Protein AF-A0A418NJT3-F1 (afdb_monomer)

Radius of gyration: 35.17 Å; Cα contacts (8 Å, |Δi|>4): 122; chains: 1; bounding box: 70×27×100 Å

Structure (mmCIF, N/CA/C/O backbone):
data_AF-A0A418NJT3-F1
#
_entry.id   AF-A0A418NJT3-F1
#
loop_
_atom_si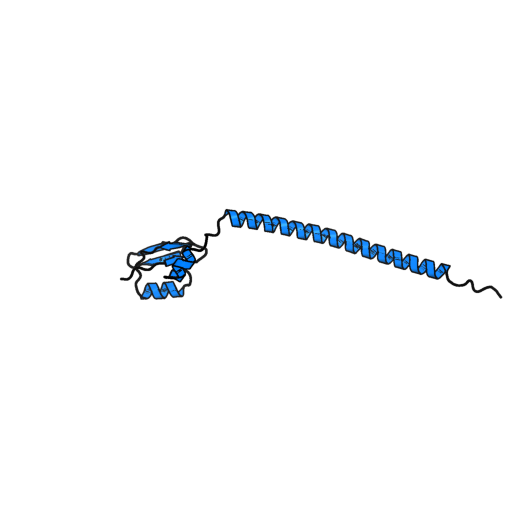te.group_PDB
_atom_site.id
_atom_site.type_symbol
_atom_site.label_atom_id
_atom_site.label_alt_id
_atom_site.label_comp_id
_atom_site.label_asym_id
_atom_site.label_entity_id
_atom_site.label_seq_id
_atom_site.pdbx_PDB_ins_code
_atom_site.Cartn_x
_atom_site.Cartn_y
_atom_site.Cartn_z
_atom_site.occupancy
_atom_site.B_iso_or_equiv
_atom_site.auth_seq_id
_atom_site.auth_comp_id
_atom_site.auth_asym_id
_atom_site.auth_atom_id
_atom_site.pdbx_PDB_model_num
ATOM 1 N N . MET A 1 1 ? 22.442 -6.295 -32.180 1.00 68.50 1 MET A N 1
ATOM 2 C CA . MET A 1 1 ? 21.942 -6.129 -30.799 1.00 68.50 1 MET A CA 1
ATOM 3 C C . MET A 1 1 ? 20.426 -6.084 -30.860 1.00 68.50 1 MET A C 1
ATOM 5 O O . MET A 1 1 ? 19.907 -5.546 -31.832 1.00 68.50 1 MET A O 1
ATOM 9 N N . ALA A 1 2 ? 19.726 -6.701 -29.909 1.00 84.62 2 ALA A N 1
ATOM 10 C CA . ALA A 1 2 ? 18.266 -6.663 -29.872 1.00 84.62 2 ALA A CA 1
ATOM 11 C C . ALA A 1 2 ? 17.790 -5.424 -29.101 1.00 84.62 2 ALA A C 1
ATOM 13 O O . ALA A 1 2 ? 18.369 -5.070 -28.074 1.00 84.62 2 ALA A O 1
ATOM 14 N N . LYS A 1 3 ? 16.732 -4.777 -29.598 1.00 90.50 3 LYS A N 1
ATOM 15 C CA . LYS A 1 3 ? 16.013 -3.738 -28.856 1.00 90.50 3 LYS A CA 1
ATOM 16 C C . LYS A 1 3 ? 15.037 -4.394 -27.890 1.00 90.50 3 LYS A C 1
ATOM 18 O O . LYS A 1 3 ? 14.397 -5.392 -28.229 1.00 90.50 3 LYS A O 1
ATOM 23 N N . HIS A 1 4 ? 14.930 -3.836 -26.694 1.00 90.94 4 HIS A N 1
ATOM 24 C CA . HIS A 1 4 ? 14.084 -4.354 -25.634 1.00 90.94 4 HIS A CA 1
ATOM 25 C C . HIS A 1 4 ? 13.112 -3.289 -25.139 1.00 90.94 4 HIS A C 1
ATOM 27 O O . HIS A 1 4 ? 13.500 -2.159 -24.855 1.00 90.94 4 HIS A O 1
ATOM 33 N N . THR A 1 5 ? 11.856 -3.698 -24.948 1.00 94.00 5 THR A N 1
ATOM 34 C CA . THR A 1 5 ? 10.879 -2.931 -24.172 1.00 94.00 5 THR A CA 1
ATOM 35 C C . THR A 1 5 ? 11.121 -3.132 -22.686 1.00 94.00 5 THR A C 1
ATOM 37 O O . THR A 1 5 ? 11.034 -4.264 -22.197 1.00 94.00 5 THR A O 1
ATOM 40 N N . ILE A 1 6 ? 11.423 -2.037 -21.992 1.00 94.69 6 ILE A N 1
ATOM 41 C CA . ILE A 1 6 ? 11.803 -1.989 -20.582 1.00 94.69 6 ILE A CA 1
ATOM 42 C C . ILE A 1 6 ? 10.934 -0.961 -19.862 1.00 94.69 6 ILE A C 1
ATOM 44 O O . ILE A 1 6 ? 10.837 0.181 -20.303 1.00 94.69 6 ILE A O 1
ATOM 48 N N . THR A 1 7 ? 10.358 -1.350 -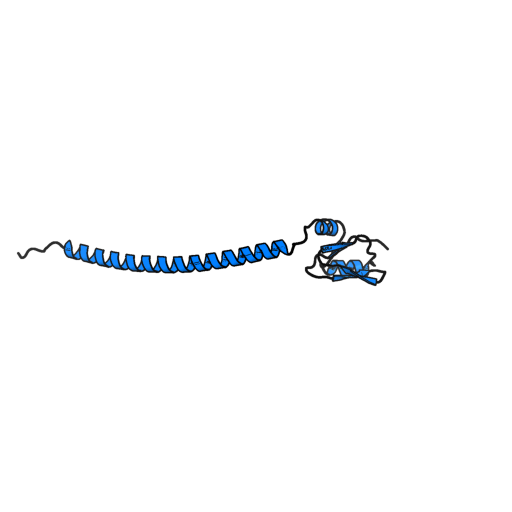18.727 1.00 94.88 7 THR A N 1
ATOM 49 C CA . THR A 1 7 ? 9.623 -0.451 -17.823 1.00 94.88 7 THR A CA 1
ATOM 50 C C . THR A 1 7 ? 10.308 -0.414 -16.465 1.00 94.88 7 THR A C 1
ATOM 52 O O . THR A 1 7 ? 10.572 -1.475 -15.901 1.00 94.88 7 THR A O 1
ATOM 55 N N . ASN A 1 8 ? 10.564 0.770 -15.901 1.00 94.94 8 ASN A N 1
ATOM 56 C CA . ASN A 1 8 ? 11.006 0.887 -14.507 1.00 94.94 8 ASN A CA 1
ATOM 57 C C . ASN A 1 8 ? 9.812 0.688 -13.564 1.00 94.94 8 ASN A C 1
ATOM 59 O O . ASN A 1 8 ? 8.921 1.530 -13.484 1.00 94.94 8 ASN A O 1
ATOM 63 N N . THR A 1 9 ? 9.809 -0.422 -12.833 1.00 92.88 9 THR A N 1
ATOM 64 C CA . THR A 1 9 ? 8.741 -0.784 -11.890 1.00 92.88 9 THR A CA 1
ATOM 65 C C . THR A 1 9 ? 9.059 -0.419 -10.445 1.00 92.88 9 THR A C 1
ATOM 67 O O . THR A 1 9 ? 8.282 -0.732 -9.547 1.00 92.88 9 THR A O 1
ATOM 70 N N . SER A 1 10 ? 10.207 0.203 -10.184 1.00 91.50 10 SER A N 1
ATOM 71 C CA . SER A 1 10 ? 10.567 0.636 -8.837 1.00 91.50 10 SER A CA 1
ATOM 72 C C . SER A 1 10 ? 9.926 1.985 -8.482 1.00 91.50 10 SER A C 1
ATOM 74 O O . SER A 1 10 ? 9.553 2.761 -9.359 1.00 91.50 10 SER A O 1
ATOM 76 N N . GLY A 1 11 ? 9.833 2.296 -7.184 1.00 86.94 11 GLY A N 1
ATOM 77 C CA . GLY A 1 11 ? 9.243 3.552 -6.694 1.00 86.94 11 GLY A CA 1
ATOM 78 C C . GLY A 1 11 ? 10.080 4.817 -6.936 1.00 86.94 11 GLY A C 1
ATOM 79 O O . GLY A 1 11 ? 9.692 5.891 -6.492 1.00 86.94 11 GLY A O 1
ATOM 80 N N . GLY A 1 12 ? 11.234 4.715 -7.605 1.00 90.56 12 GLY A N 1
ATOM 81 C CA . GLY A 1 12 ? 12.128 5.842 -7.877 1.00 90.56 12 GLY A CA 1
ATOM 82 C C . GLY A 1 12 ? 12.820 5.721 -9.236 1.00 90.56 12 GLY A C 1
ATOM 83 O O . GLY A 1 12 ? 12.711 4.687 -9.897 1.00 90.56 12 GLY A O 1
ATOM 84 N N . PRO A 1 13 ? 13.527 6.767 -9.693 1.00 94.81 13 PRO A N 1
ATOM 85 C CA . PRO A 1 13 ? 14.201 6.729 -10.981 1.00 94.81 13 PRO A CA 1
ATOM 86 C C . PRO A 1 13 ? 15.407 5.776 -10.936 1.00 94.81 13 PRO A C 1
ATOM 88 O O . PRO A 1 13 ? 16.153 5.740 -9.954 1.00 94.81 13 PRO A O 1
ATOM 91 N N . ARG A 1 14 ? 15.587 4.979 -11.993 1.00 96.31 14 ARG A N 1
ATOM 92 C CA . ARG A 1 14 ? 16.627 3.945 -12.085 1.00 96.31 14 ARG A CA 1
ATOM 93 C C . ARG A 1 14 ? 17.399 4.054 -13.385 1.00 96.31 14 ARG A C 1
ATOM 95 O O . ARG A 1 14 ? 16.829 4.322 -14.439 1.00 96.31 14 ARG A O 1
ATOM 102 N N . MET A 1 15 ? 18.698 3.801 -13.288 1.00 95.38 15 MET A N 1
ATOM 103 C CA . MET A 1 15 ? 19.596 3.750 -14.430 1.00 95.38 15 MET A CA 1
ATOM 104 C C . MET A 1 15 ? 19.620 2.334 -15.008 1.00 95.38 15 MET A C 1
ATOM 106 O O . MET A 1 15 ? 19.769 1.364 -14.265 1.00 95.38 15 MET A O 1
ATOM 110 N N . VAL A 1 16 ? 19.507 2.233 -16.326 1.00 95.00 16 VAL A N 1
ATOM 111 C CA . VAL A 1 16 ? 19.770 1.019 -17.094 1.00 95.00 16 VAL A CA 1
ATOM 112 C C . VAL A 1 16 ? 20.974 1.268 -17.996 1.00 95.00 16 VAL A C 1
ATOM 114 O O . VAL A 1 16 ? 21.036 2.275 -18.701 1.00 95.00 16 VAL A O 1
ATOM 117 N N . ASN A 1 17 ? 21.953 0.371 -17.952 1.00 95.00 17 ASN A N 1
ATOM 118 C CA . ASN A 1 17 ? 23.109 0.444 -18.837 1.00 95.00 17 ASN A CA 1
ATOM 119 C C . ASN A 1 17 ? 22.728 -0.124 -20.203 1.00 95.00 17 ASN A C 1
ATOM 121 O O . ASN A 1 17 ? 22.374 -1.299 -20.315 1.00 95.00 17 ASN A O 1
ATOM 125 N N . THR A 1 18 ? 22.798 0.710 -21.236 1.00 94.81 18 THR A N 1
ATOM 126 C CA . THR A 1 18 ? 22.602 0.301 -22.628 1.00 94.81 18 THR A CA 1
ATOM 127 C C . THR A 1 18 ? 23.944 0.246 -23.349 1.00 94.81 18 THR A C 1
ATOM 129 O O . THR A 1 18 ? 24.975 0.700 -22.847 1.00 94.81 18 THR A O 1
ATOM 132 N N . THR A 1 19 ? 23.945 -0.297 -24.561 1.00 92.38 19 THR A N 1
ATOM 133 C CA . THR A 1 19 ? 25.126 -0.344 -25.436 1.00 92.38 19 THR A CA 1
ATOM 134 C C . THR A 1 19 ? 25.622 1.046 -25.838 1.00 92.38 19 THR A C 1
ATOM 136 O O . THR A 1 19 ? 26.797 1.205 -26.161 1.00 92.38 19 THR A O 1
ATOM 139 N N . THR A 1 20 ? 24.745 2.052 -25.803 1.00 90.00 20 THR A N 1
ATOM 140 C CA . THR A 1 20 ? 25.047 3.445 -26.156 1.00 90.00 20 THR A CA 1
ATOM 141 C C . THR A 1 20 ? 25.331 4.323 -24.936 1.00 90.00 20 THR A C 1
ATOM 143 O O . THR A 1 20 ? 25.699 5.483 -25.102 1.00 90.00 20 THR A O 1
ATOM 146 N N . GLY A 1 21 ? 25.151 3.800 -23.720 1.00 91.81 21 GLY A N 1
ATOM 147 C CA . GLY A 1 21 ? 25.407 4.506 -22.468 1.00 91.81 21 GLY A CA 1
ATOM 148 C C . GLY A 1 21 ? 24.334 4.281 -21.403 1.00 91.81 21 GLY A C 1
ATOM 149 O O . GLY A 1 21 ? 23.352 3.573 -21.590 1.00 91.81 21 GLY A O 1
ATOM 150 N N . ALA A 1 22 ? 24.519 4.897 -20.243 1.00 94.00 22 ALA A N 1
ATOM 151 C CA . ALA A 1 22 ? 23.532 4.847 -19.173 1.00 94.00 22 ALA A CA 1
ATOM 152 C C . ALA A 1 22 ? 22.273 5.655 -19.535 1.00 94.00 22 ALA A C 1
ATOM 154 O O . ALA A 1 22 ? 22.360 6.840 -19.859 1.00 94.00 22 ALA A O 1
ATOM 155 N N . VAL A 1 23 ? 21.097 5.037 -19.419 1.00 95.06 23 VAL A N 1
ATOM 156 C CA . VAL A 1 23 ? 19.792 5.688 -19.603 1.00 95.06 23 VAL A CA 1
ATOM 157 C C . VAL A 1 23 ? 19.052 5.714 -18.272 1.00 95.06 23 VAL A C 1
ATOM 159 O O . VAL A 1 23 ? 18.948 4.701 -17.586 1.00 95.06 23 VAL A O 1
ATOM 162 N N . MET A 1 24 ? 18.525 6.878 -17.895 1.00 96.00 24 MET A N 1
ATOM 163 C CA . MET A 1 24 ? 17.724 7.046 -16.681 1.00 96.00 24 MET A CA 1
ATOM 164 C C . MET A 1 24 ? 16.238 6.923 -17.018 1.00 96.00 24 MET A C 1
ATOM 166 O O . MET A 1 24 ? 15.737 7.676 -17.849 1.00 96.00 24 MET A O 1
ATOM 170 N N . LEU A 1 25 ? 15.543 6.005 -16.349 1.00 94.88 25 LEU A N 1
ATOM 171 C CA . LEU A 1 25 ? 14.101 5.806 -16.468 1.00 94.88 25 LEU A CA 1
ATOM 172 C C . LEU A 1 25 ? 13.412 6.289 -15.191 1.00 94.88 25 LEU A C 1
ATOM 174 O O . LEU A 1 25 ? 13.759 5.848 -14.090 1.00 94.88 25 LEU A O 1
ATOM 178 N N . LYS A 1 26 ? 12.416 7.171 -15.310 1.00 93.50 26 LYS A N 1
ATOM 179 C CA . LYS A 1 26 ? 11.552 7.561 -14.182 1.00 93.50 26 LYS A CA 1
ATOM 180 C C . LYS A 1 26 ? 10.726 6.366 -13.697 1.00 93.50 26 LYS A C 1
ATOM 182 O O . LYS A 1 26 ? 10.568 5.386 -14.418 1.00 93.50 26 LYS A O 1
ATOM 187 N N . ALA A 1 27 ? 10.197 6.440 -12.476 1.00 91.31 27 ALA A N 1
ATOM 188 C CA . ALA A 1 27 ? 9.264 5.427 -11.982 1.00 91.31 27 ALA A CA 1
ATOM 189 C C . ALA A 1 27 ? 8.055 5.319 -12.933 1.00 91.31 27 ALA A C 1
ATOM 191 O O . ALA A 1 27 ? 7.461 6.337 -13.288 1.00 91.31 27 ALA A O 1
ATOM 192 N N . GLY A 1 28 ? 7.742 4.106 -13.387 1.00 89.88 28 GLY A N 1
ATOM 193 C CA . GLY A 1 28 ? 6.690 3.830 -14.371 1.00 89.88 28 GLY A CA 1
ATOM 194 C C . GLY A 1 28 ? 7.053 4.130 -15.833 1.00 89.88 28 GLY A C 1
ATOM 195 O O . GLY A 1 28 ? 6.291 3.766 -16.726 1.00 89.88 28 GLY A O 1
ATOM 196 N N . GLU A 1 29 ? 8.203 4.751 -16.123 1.00 91.69 29 GLU A N 1
ATOM 197 C CA . GLU A 1 29 ? 8.605 5.053 -17.504 1.00 91.69 29 GLU A CA 1
ATOM 198 C C . GLU A 1 29 ? 8.904 3.764 -18.271 1.00 91.69 29 GLU A C 1
ATOM 200 O O . GLU A 1 29 ? 9.656 2.902 -17.805 1.00 91.69 29 GLU A O 1
ATOM 205 N N . THR A 1 30 ? 8.319 3.660 -19.465 1.00 93.25 30 THR A N 1
ATOM 206 C CA . THR A 1 30 ? 8.549 2.569 -20.413 1.00 93.25 30 THR A CA 1
ATOM 207 C C . THR A 1 30 ? 9.275 3.097 -21.641 1.00 93.25 30 THR A C 1
ATOM 209 O O . THR A 1 30 ? 8.887 4.133 -22.178 1.00 93.25 30 THR A O 1
ATOM 212 N N . ARG A 1 31 ? 10.295 2.370 -22.104 1.00 92.69 31 ARG A N 1
ATOM 213 C CA . ARG A 1 31 ? 10.970 2.607 -23.387 1.00 92.69 31 ARG A CA 1
ATOM 214 C C . ARG A 1 31 ? 11.115 1.321 -24.172 1.00 92.69 31 ARG A C 1
ATOM 216 O O . ARG A 1 31 ? 11.409 0.280 -23.594 1.00 92.69 31 ARG A O 1
ATOM 223 N N . ASP A 1 32 ? 10.896 1.395 -25.474 1.00 91.38 32 ASP A N 1
ATOM 224 C CA . ASP A 1 32 ? 10.863 0.271 -26.410 1.00 91.38 32 ASP A CA 1
ATOM 225 C 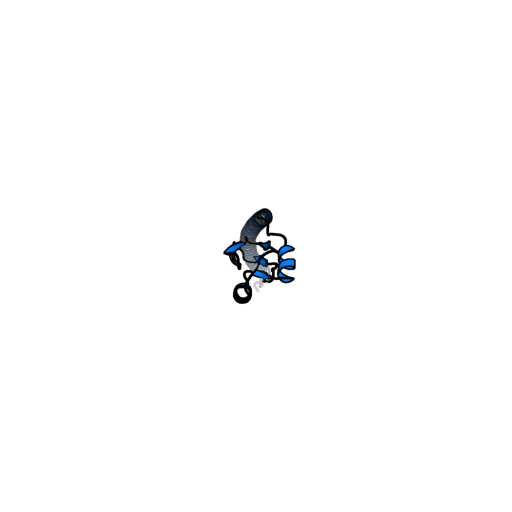C . ASP A 1 32 ? 12.092 0.178 -27.323 1.00 91.38 32 ASP A C 1
ATOM 227 O O . ASP A 1 32 ? 12.241 -0.789 -28.072 1.00 91.38 32 ASP A O 1
ATOM 231 N N . ASP A 1 33 ? 13.013 1.131 -27.214 1.00 91.88 33 ASP A N 1
ATOM 232 C CA . ASP A 1 33 ? 14.153 1.307 -28.107 1.00 91.88 33 ASP A CA 1
ATOM 233 C C . ASP A 1 33 ? 15.520 1.067 -27.444 1.00 91.88 33 ASP A C 1
ATOM 235 O O . ASP A 1 33 ? 16.553 1.402 -28.023 1.00 91.88 33 ASP A O 1
ATOM 239 N N . LEU A 1 34 ? 15.555 0.451 -26.257 1.00 93.25 34 LEU A N 1
ATOM 240 C CA . LEU A 1 34 ? 16.796 0.262 -25.504 1.00 93.25 34 LEU A CA 1
ATOM 241 C C . LEU A 1 34 ? 17.551 -0.996 -25.943 1.00 93.25 34 LEU A C 1
ATOM 243 O O . LEU A 1 34 ? 17.039 -2.114 -25.869 1.00 93.25 34 LEU A O 1
ATOM 247 N N . GLU A 1 35 ? 18.800 -0.813 -26.362 1.00 94.69 35 GLU A N 1
ATOM 248 C CA . GLU A 1 35 ? 19.706 -1.898 -26.741 1.00 94.69 35 GLU A CA 1
ATOM 249 C C . GLU A 1 35 ? 20.600 -2.289 -25.564 1.00 94.69 35 GLU A C 1
ATOM 251 O O . GLU A 1 35 ? 21.370 -1.477 -25.055 1.00 94.69 35 GLU A O 1
ATOM 256 N N . LEU A 1 36 ? 20.508 -3.539 -25.113 1.00 94.12 36 LEU A N 1
ATOM 257 C CA . LEU A 1 36 ? 21.329 -4.065 -24.022 1.00 94.12 36 LEU A CA 1
ATOM 258 C C . LEU A 1 36 ? 22.194 -5.211 -24.545 1.00 94.12 36 LEU A C 1
ATOM 260 O O . LEU A 1 36 ? 21.783 -5.959 -25.432 1.00 94.12 36 LEU A O 1
ATOM 264 N N . SER A 1 37 ? 23.390 -5.363 -23.975 1.00 93.94 37 SER A N 1
ATOM 265 C CA . SER A 1 37 ? 24.152 -6.601 -24.142 1.00 93.94 37 SER A CA 1
ATOM 266 C C . SER A 1 37 ? 23.483 -7.731 -23.352 1.00 93.94 37 SER A C 1
ATOM 268 O O . SER A 1 37 ? 22.749 -7.475 -22.395 1.00 93.94 37 SER A O 1
ATOM 270 N N . ASP A 1 38 ? 23.771 -8.989 -23.687 1.00 92.88 38 ASP A N 1
ATOM 271 C CA . ASP A 1 38 ? 23.213 -10.135 -22.951 1.00 92.88 38 ASP A CA 1
ATOM 272 C C . ASP A 1 38 ? 23.591 -10.117 -21.459 1.00 92.88 38 ASP A C 1
ATOM 274 O O . ASP A 1 38 ? 22.796 -10.513 -20.601 1.00 92.88 38 ASP A O 1
ATOM 278 N N . ALA A 1 39 ? 24.790 -9.617 -21.137 1.00 93.38 39 ALA A N 1
ATOM 279 C CA . ALA A 1 39 ? 25.259 -9.456 -19.764 1.00 93.38 39 ALA A CA 1
ATOM 280 C C . ALA A 1 39 ? 24.454 -8.385 -19.011 1.00 93.38 39 ALA A C 1
ATOM 282 O O . ALA A 1 39 ? 23.990 -8.643 -17.898 1.00 93.38 39 ALA A O 1
ATOM 283 N N . GLU A 1 40 ? 24.223 -7.226 -19.634 1.00 93.62 40 GLU A N 1
ATOM 284 C CA . GLU A 1 40 ? 23.421 -6.150 -19.040 1.00 93.62 40 GLU A CA 1
ATOM 285 C C . GLU A 1 40 ? 21.952 -6.546 -18.916 1.00 93.62 40 GLU A C 1
ATOM 287 O O . GLU A 1 40 ? 21.328 -6.299 -17.889 1.00 93.62 40 GLU A O 1
ATOM 292 N N . LEU A 1 41 ? 21.401 -7.245 -19.910 1.00 93.38 41 LEU A N 1
ATOM 293 C CA . LEU A 1 41 ? 20.038 -7.761 -19.846 1.00 93.38 41 LEU A CA 1
ATOM 294 C C . LEU A 1 41 ? 19.874 -8.744 -18.681 1.00 93.38 41 LEU A C 1
ATOM 296 O O . LEU A 1 41 ? 18.882 -8.685 -17.952 1.00 93.38 41 LEU A O 1
ATOM 300 N N . LYS A 1 42 ? 20.839 -9.651 -18.491 1.00 93.88 42 LYS A N 1
ATOM 301 C CA . LYS A 1 42 ? 20.841 -10.600 -17.372 1.00 93.88 42 LYS A CA 1
ATOM 302 C C . LYS A 1 42 ? 20.965 -9.881 -16.027 1.00 93.88 42 LYS A C 1
ATOM 304 O O . LYS A 1 42 ? 20.224 -10.214 -15.106 1.00 93.88 42 LYS A O 1
ATOM 309 N N . SER A 1 43 ? 21.858 -8.896 -15.936 1.00 94.44 43 SER A N 1
ATOM 310 C CA . SER A 1 43 ? 22.049 -8.063 -14.745 1.00 94.44 43 SER A CA 1
ATOM 311 C C . SER A 1 43 ? 20.770 -7.302 -14.387 1.00 94.44 43 SER A C 1
ATOM 313 O O . SER A 1 43 ? 20.238 -7.457 -13.290 1.00 94.44 43 SER A O 1
ATOM 315 N N . ALA A 1 44 ? 20.193 -6.576 -15.348 1.00 93.44 44 ALA A N 1
ATOM 316 C CA . ALA A 1 44 ? 18.991 -5.776 -15.158 1.00 93.44 44 ALA A CA 1
ATOM 317 C C . ALA A 1 44 ? 17.778 -6.633 -14.756 1.00 93.44 44 ALA A C 1
ATOM 319 O O . ALA A 1 44 ? 17.051 -6.266 -13.832 1.00 93.44 44 ALA A O 1
ATOM 320 N N . LYS A 1 45 ? 17.597 -7.813 -15.369 1.00 93.56 45 LYS A N 1
ATOM 321 C CA . LYS A 1 45 ? 16.565 -8.783 -14.956 1.00 93.56 45 LYS A CA 1
ATOM 322 C C . LYS A 1 45 ? 16.753 -9.289 -13.524 1.00 93.56 45 LYS A C 1
ATOM 324 O O . LYS A 1 45 ? 15.760 -9.585 -12.874 1.00 93.56 45 LYS A O 1
ATOM 329 N N . GLY A 1 46 ? 17.991 -9.382 -13.038 1.00 93.25 46 GLY A N 1
ATOM 330 C CA . GLY A 1 46 ? 18.299 -9.831 -11.677 1.00 93.25 46 GLY A CA 1
ATOM 331 C C . GLY A 1 46 ? 18.018 -8.797 -10.583 1.00 93.25 46 GLY A C 1
ATOM 332 O O . GLY A 1 46 ? 18.024 -9.151 -9.411 1.00 93.25 46 GLY A O 1
ATOM 333 N N . THR A 1 47 ? 17.779 -7.531 -10.942 1.00 93.50 47 THR A N 1
ATOM 334 C CA . THR A 1 47 ? 17.508 -6.459 -9.964 1.00 93.50 47 THR A CA 1
ATOM 335 C C . THR A 1 47 ? 16.045 -6.352 -9.543 1.00 93.50 47 THR A C 1
ATOM 337 O O . THR A 1 47 ? 15.747 -5.669 -8.567 1.00 93.50 47 THR A O 1
ATOM 340 N N . ASP A 1 48 ? 15.128 -6.937 -10.321 1.00 92.19 48 ASP A N 1
ATOM 341 C CA . ASP A 1 48 ? 13.676 -6.727 -10.218 1.00 92.19 48 ASP A CA 1
ATOM 342 C C . ASP A 1 48 ? 13.215 -5.252 -10.286 1.00 92.19 48 ASP A C 1
ATOM 344 O O . ASP A 1 48 ? 12.043 -4.945 -10.060 1.00 92.19 48 ASP A O 1
ATOM 348 N N . TRP A 1 49 ? 14.096 -4.315 -10.656 1.00 94.12 49 TRP A N 1
ATOM 349 C CA . TRP A 1 49 ? 13.736 -2.908 -10.868 1.00 94.12 49 TRP A CA 1
ATOM 350 C C . TRP A 1 49 ? 13.065 -2.661 -12.214 1.00 94.12 49 TRP A C 1
ATOM 352 O O . TRP A 1 49 ? 12.392 -1.644 -12.385 1.00 94.12 49 TRP A O 1
ATOM 362 N N . PHE A 1 50 ? 13.246 -3.584 -13.158 1.00 95.31 50 PHE A N 1
ATOM 363 C CA . PHE A 1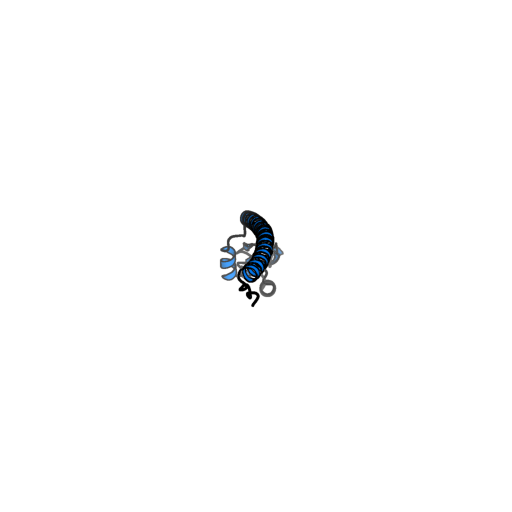 50 ? 12.780 -3.441 -14.525 1.00 95.31 50 PHE A CA 1
ATOM 364 C C . PHE A 1 50 ? 11.905 -4.616 -14.954 1.00 95.31 50 PHE A C 1
ATOM 366 O O . PHE A 1 50 ? 12.236 -5.785 -14.745 1.00 95.31 50 PHE A O 1
ATOM 373 N N . ALA A 1 51 ? 10.800 -4.302 -15.620 1.00 94.44 51 ALA A N 1
ATOM 374 C CA . ALA A 1 51 ? 9.987 -5.265 -16.340 1.00 94.44 51 ALA A CA 1
ATOM 375 C C . ALA A 1 51 ? 10.376 -5.282 -17.822 1.00 94.44 51 ALA A C 1
ATOM 377 O O . ALA A 1 51 ? 10.682 -4.242 -18.395 1.00 94.44 51 ALA A O 1
ATOM 378 N N . PHE A 1 52 ? 10.325 -6.463 -18.443 1.00 93.81 52 PHE A N 1
ATOM 379 C CA . PHE A 1 52 ? 10.696 -6.674 -19.845 1.00 93.81 52 PHE A CA 1
ATOM 380 C C . PHE A 1 52 ? 9.553 -7.342 -20.620 1.00 93.81 52 PHE A C 1
ATOM 382 O O . PHE A 1 52 ? 8.812 -8.157 -20.060 1.00 93.81 52 PHE A O 1
ATOM 389 N N . GLY A 1 53 ? 9.424 -7.035 -21.914 1.00 88.12 53 GLY A N 1
ATOM 390 C CA . GLY A 1 53 ? 8.479 -7.704 -22.822 1.00 88.12 53 GLY A CA 1
ATOM 391 C C . GLY A 1 53 ? 7.024 -7.645 -22.335 1.00 88.12 53 GLY A C 1
ATOM 392 O O . GLY A 1 53 ? 6.529 -6.579 -21.988 1.00 88.12 53 GLY A O 1
ATOM 393 N N . ALA A 1 54 ? 6.333 -8.787 -22.252 1.00 85.50 54 ALA A N 1
ATOM 394 C CA . ALA A 1 54 ? 4.936 -8.839 -21.795 1.00 85.50 54 ALA A CA 1
ATOM 395 C C . ALA A 1 54 ? 4.732 -8.276 -20.372 1.00 85.50 54 ALA A C 1
ATOM 397 O O . ALA A 1 54 ? 3.702 -7.667 -20.085 1.00 85.50 54 ALA A O 1
ATOM 398 N N . ARG A 1 55 ? 5.727 -8.428 -19.482 1.00 85.06 55 ARG A N 1
ATOM 399 C CA . ARG A 1 55 ? 5.686 -7.826 -18.139 1.00 85.06 55 ARG A CA 1
ATOM 400 C C . ARG A 1 55 ? 5.813 -6.303 -18.221 1.00 85.06 55 ARG A C 1
ATOM 402 O O . ARG A 1 55 ? 5.159 -5.621 -17.442 1.00 85.06 55 ARG A O 1
ATOM 409 N N . ALA A 1 56 ? 6.611 -5.788 -19.160 1.00 86.81 56 ALA A N 1
ATOM 410 C CA . ALA A 1 56 ? 6.718 -4.352 -19.429 1.00 86.81 56 ALA A CA 1
ATOM 411 C C . ALA A 1 56 ? 5.391 -3.799 -19.964 1.00 86.81 56 ALA A C 1
ATOM 413 O O . ALA A 1 56 ? 4.876 -2.833 -19.422 1.00 86.81 56 ALA A O 1
ATOM 414 N N . ALA A 1 57 ? 4.766 -4.475 -20.934 1.00 83.00 57 ALA A N 1
ATOM 415 C CA . ALA A 1 57 ? 3.453 -4.085 -21.455 1.00 83.00 57 ALA A CA 1
ATOM 416 C C . ALA A 1 57 ? 2.373 -4.045 -20.357 1.00 83.00 57 ALA A C 1
ATOM 418 O O . ALA A 1 57 ? 1.602 -3.094 -20.276 1.00 83.00 57 ALA A O 1
ATOM 419 N N . LYS A 1 58 ? 2.354 -5.044 -19.462 1.00 84.56 58 LYS A N 1
ATOM 420 C CA . LYS A 1 58 ? 1.444 -5.055 -18.306 1.00 84.56 58 LYS A CA 1
ATOM 421 C C . LYS A 1 58 ? 1.742 -3.927 -17.314 1.00 84.56 58 LYS A C 1
ATOM 423 O O . LYS A 1 58 ? 0.810 -3.354 -16.765 1.00 84.56 58 LYS A O 1
ATOM 428 N N . ALA A 1 59 ? 3.016 -3.627 -17.068 1.00 82.88 59 ALA A N 1
ATOM 429 C CA . ALA A 1 59 ? 3.419 -2.546 -16.172 1.00 82.88 59 ALA A CA 1
ATOM 430 C C . ALA A 1 59 ? 3.091 -1.162 -16.754 1.00 82.88 59 ALA A C 1
ATOM 432 O O . ALA A 1 59 ? 2.635 -0.298 -16.021 1.00 82.88 59 ALA A O 1
ATOM 433 N N . ALA A 1 60 ? 3.257 -0.977 -18.064 1.00 78.62 60 ALA A N 1
ATOM 434 C CA . ALA A 1 60 ? 2.902 0.251 -18.770 1.00 78.62 60 ALA A CA 1
ATOM 435 C C . ALA A 1 60 ? 1.387 0.519 -18.778 1.00 78.62 60 ALA A C 1
ATOM 437 O O . ALA A 1 60 ? 0.967 1.668 -18.836 1.00 78.62 60 ALA A O 1
ATOM 438 N N . ALA A 1 61 ? 0.573 -0.539 -18.723 1.00 79.19 61 ALA A N 1
ATOM 439 C CA . ALA A 1 61 ? -0.882 -0.443 -18.626 1.00 79.19 61 ALA A CA 1
ATOM 440 C C . ALA A 1 61 ? -1.392 -0.205 -17.193 1.00 79.19 61 ALA A C 1
ATOM 442 O O . ALA A 1 61 ? -2.591 -0.008 -17.004 1.00 79.19 61 ALA A O 1
ATOM 443 N N . ALA A 1 62 ? -0.522 -0.264 -16.179 1.00 74.31 62 ALA A N 1
ATOM 444 C CA . ALA A 1 62 ? -0.901 0.111 -14.825 1.00 74.31 62 ALA A CA 1
ATOM 445 C C . ALA A 1 62 ? -0.963 1.640 -14.736 1.00 74.31 62 ALA A C 1
ATOM 447 O O . ALA A 1 62 ? 0.006 2.321 -15.070 1.00 74.31 62 ALA A O 1
ATOM 448 N N . GLU A 1 63 ? -2.100 2.174 -14.289 1.00 65.50 63 GLU A N 1
ATOM 449 C CA . GLU A 1 63 ? -2.247 3.612 -14.067 1.00 65.50 63 GLU A CA 1
ATOM 450 C C . GLU A 1 63 ? -1.182 4.089 -13.064 1.00 65.50 63 GLU A C 1
ATOM 452 O O . GLU A 1 63 ? -0.988 3.447 -12.021 1.00 65.50 63 GLU A O 1
ATOM 457 N N . PRO A 1 64 ? -0.462 5.188 -13.354 1.00 62.19 64 PRO A N 1
ATOM 458 C CA . PRO A 1 64 ? 0.446 5.769 -12.383 1.00 62.19 64 PRO A CA 1
ATOM 459 C C . PRO A 1 64 ? -0.368 6.185 -11.157 1.00 62.19 64 PRO A C 1
ATOM 461 O O . PRO A 1 64 ? -1.380 6.867 -11.294 1.00 62.19 64 PRO A O 1
ATOM 464 N N . VAL A 1 65 ? 0.080 5.800 -9.958 1.00 62.62 65 VAL A N 1
ATOM 465 C CA . VAL A 1 65 ? -0.511 6.309 -8.713 1.00 62.62 65 VAL A CA 1
ATOM 466 C C . VAL A 1 65 ? -0.359 7.829 -8.737 1.00 62.62 65 VAL A C 1
ATOM 468 O O . VAL A 1 65 ? 0.757 8.343 -8.635 1.00 62.62 65 VAL A O 1
ATOM 471 N N . ASN A 1 66 ? -1.457 8.552 -8.949 1.00 67.31 66 ASN A N 1
ATOM 472 C CA . ASN A 1 66 ? -1.404 9.998 -9.073 1.00 67.31 66 ASN A CA 1
ATOM 473 C C . ASN A 1 66 ? -1.339 10.632 -7.678 1.00 67.31 66 ASN A C 1
ATOM 475 O O . ASN A 1 66 ? -1.932 10.137 -6.719 1.00 67.31 66 ASN A O 1
ATOM 479 N N . ALA A 1 67 ? -0.644 11.765 -7.560 1.00 67.31 67 ALA A N 1
ATOM 480 C CA . ALA A 1 67 ? -0.526 12.502 -6.302 1.00 67.31 67 ALA A CA 1
ATOM 481 C C . ALA A 1 67 ? -1.903 12.880 -5.720 1.00 67.31 67 ALA A C 1
ATOM 483 O O . ALA A 1 67 ? -2.082 12.876 -4.507 1.00 67.31 67 ALA A O 1
ATOM 484 N N . GLY A 1 68 ? -2.899 13.124 -6.583 1.00 73.62 68 GLY A N 1
ATOM 485 C CA . GLY A 1 68 ? -4.278 13.385 -6.160 1.00 73.62 68 GLY A CA 1
ATOM 486 C C . GLY A 1 68 ? -4.926 12.224 -5.396 1.00 73.62 68 GLY A C 1
ATOM 487 O O . GLY A 1 68 ? -5.647 12.464 -4.428 1.00 73.62 68 GLY A O 1
ATOM 488 N N . ASP A 1 69 ? -4.626 10.979 -5.773 1.00 81.12 69 ASP A N 1
ATOM 489 C CA . ASP A 1 69 ? -5.170 9.789 -5.108 1.00 81.12 69 ASP A CA 1
ATOM 490 C C . ASP A 1 69 ? -4.514 9.572 -3.742 1.00 81.12 69 ASP A C 1
ATOM 492 O O . ASP A 1 69 ? -5.179 9.211 -2.771 1.00 81.12 69 ASP A O 1
ATOM 496 N N . LEU A 1 70 ? -3.215 9.869 -3.641 1.00 83.38 70 LEU A N 1
ATOM 497 C CA . LEU A 1 70 ? -2.465 9.864 -2.383 1.00 83.38 70 LEU A CA 1
ATOM 498 C C . LEU A 1 70 ? -2.975 10.928 -1.405 1.00 83.38 70 LEU A C 1
ATOM 500 O O . 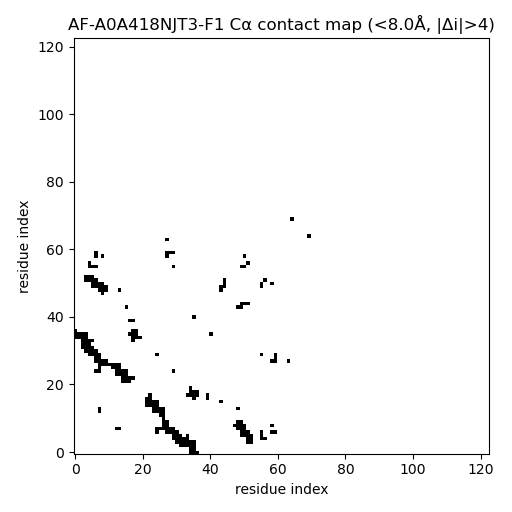LEU A 1 70 ? -3.161 10.636 -0.222 1.00 83.38 70 LEU A O 1
ATOM 504 N N . ASP A 1 71 ? -3.256 12.138 -1.884 1.00 86.44 71 ASP A N 1
ATOM 505 C CA . ASP A 1 71 ? -3.827 13.220 -1.078 1.00 86.44 71 ASP A CA 1
ATOM 506 C C . ASP A 1 71 ? -5.240 12.878 -0.584 1.00 86.44 71 ASP A C 1
ATOM 508 O O . ASP A 1 71 ? -5.579 13.121 0.580 1.00 86.44 71 ASP A O 1
ATOM 512 N N . ALA A 1 72 ? -6.072 12.296 -1.453 1.00 89.50 72 ALA A N 1
ATOM 513 C CA . ALA A 1 72 ? -7.411 11.844 -1.091 1.00 89.50 72 ALA A CA 1
ATOM 514 C C . ALA A 1 72 ? -7.356 10.729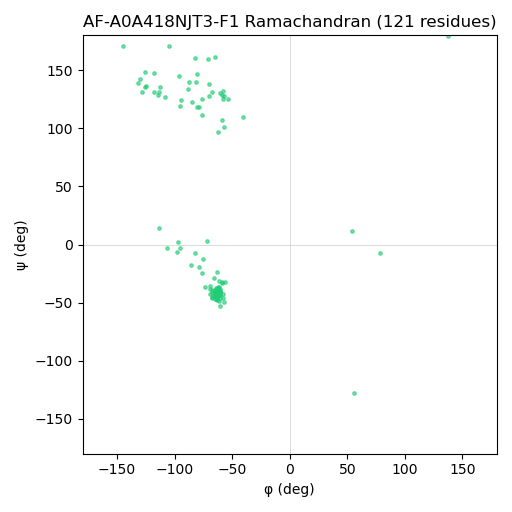 -0.038 1.00 89.50 72 ALA A C 1
ATOM 516 O O . ALA A 1 72 ? -8.062 10.800 0.972 1.00 89.50 72 ALA A O 1
ATOM 517 N N . LEU A 1 73 ? -6.469 9.749 -0.225 1.00 92.06 73 LEU A N 1
ATOM 518 C CA . LEU A 1 73 ? -6.256 8.665 0.728 1.00 92.06 73 LEU A CA 1
ATOM 519 C C . LEU A 1 73 ? -5.740 9.196 2.072 1.00 92.06 73 LEU A C 1
ATOM 521 O O . LEU A 1 73 ? -6.236 8.801 3.123 1.00 92.06 73 LEU A O 1
ATOM 525 N N . THR A 1 74 ? -4.811 10.152 2.051 1.00 93.88 74 THR A N 1
ATOM 526 C CA . THR A 1 74 ? -4.276 10.791 3.264 1.00 93.88 74 THR A CA 1
ATOM 527 C C . THR A 1 74 ? -5.379 11.493 4.056 1.00 93.88 74 THR A C 1
ATOM 529 O O . THR A 1 74 ? -5.466 11.342 5.276 1.00 93.88 74 THR A O 1
ATOM 532 N N . LYS A 1 75 ? -6.279 12.212 3.372 1.00 95.75 75 LYS A N 1
ATOM 533 C CA . LYS A 1 75 ? -7.447 12.841 4.009 1.00 95.75 75 LYS A CA 1
ATOM 534 C C . LYS A 1 75 ? -8.411 11.810 4.595 1.00 95.75 75 LYS A C 1
ATOM 536 O O . LYS A 1 75 ? -8.915 12.023 5.696 1.00 95.75 75 LYS A O 1
ATOM 541 N N . GLN A 1 76 ? -8.651 10.698 3.899 1.00 95.56 76 GLN A N 1
ATOM 542 C CA . GLN A 1 76 ? -9.494 9.614 4.413 1.00 95.56 76 GLN A CA 1
ATOM 543 C C . GLN A 1 76 ? -8.893 8.969 5.664 1.00 95.56 76 GLN A C 1
ATOM 545 O O . GLN A 1 76 ? -9.611 8.773 6.642 1.00 95.56 76 GLN A O 1
ATOM 550 N N . VAL A 1 77 ? -7.584 8.701 5.672 1.00 96.44 77 VAL A N 1
ATOM 551 C CA . VAL A 1 77 ? -6.881 8.163 6.847 1.00 96.44 77 VAL A CA 1
ATOM 552 C C . VAL A 1 77 ? -6.996 9.124 8.028 1.00 96.44 77 VAL A C 1
ATOM 554 O O . VAL A 1 77 ? -7.366 8.698 9.117 1.00 96.44 77 VAL A O 1
ATOM 557 N N . ALA A 1 78 ? -6.771 10.425 7.820 1.00 96.88 78 ALA A N 1
ATOM 558 C CA . ALA A 1 78 ? -6.911 11.420 8.883 1.00 96.88 78 ALA A CA 1
ATOM 559 C C . ALA A 1 78 ? -8.342 11.482 9.455 1.00 96.88 78 ALA A C 1
ATOM 561 O O . ALA A 1 78 ? -8.521 11.569 10.671 1.00 96.88 78 ALA A O 1
ATOM 562 N N . ALA A 1 79 ? -9.361 11.399 8.594 1.00 97.00 79 ALA A N 1
ATOM 563 C CA . ALA A 1 79 ? -10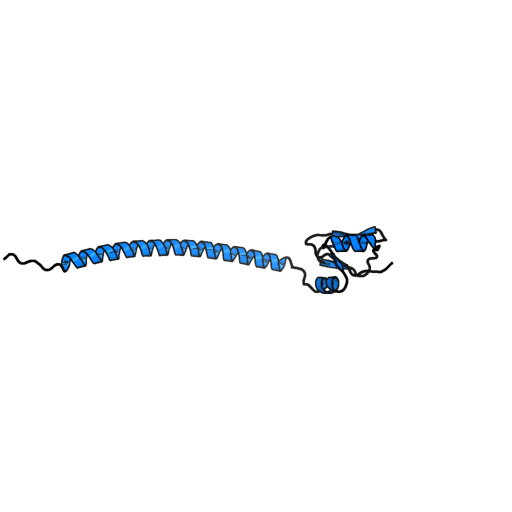.759 11.381 9.020 1.00 97.00 79 ALA A CA 1
ATOM 564 C C . ALA A 1 79 ? -11.108 10.115 9.822 1.00 97.00 79 ALA A C 1
ATOM 566 O O . ALA A 1 79 ? -11.741 10.212 10.872 1.00 97.00 79 ALA A O 1
ATOM 567 N N . LEU A 1 80 ? -10.656 8.944 9.361 1.00 96.88 80 LEU A N 1
ATOM 568 C CA . LEU A 1 80 ? -10.852 7.666 10.050 1.00 96.88 80 LEU A CA 1
ATOM 569 C C . LEU A 1 80 ? -10.167 7.646 11.419 1.00 96.88 80 LEU A C 1
ATOM 571 O O . LEU A 1 80 ? -10.782 7.215 12.391 1.00 96.88 80 LEU A O 1
ATOM 575 N N . THR A 1 81 ? -8.936 8.157 11.521 1.00 97.50 81 THR A N 1
ATOM 576 C CA . THR A 1 81 ? -8.221 8.273 12.801 1.00 97.50 81 THR A CA 1
ATOM 577 C C . THR A 1 81 ? -9.030 9.086 13.804 1.00 97.50 81 THR A C 1
ATOM 579 O O . THR A 1 81 ? -9.289 8.610 14.908 1.00 97.50 81 THR A O 1
ATOM 582 N N . LYS A 1 82 ? -9.522 10.261 13.396 1.00 97.06 82 LYS A N 1
ATOM 583 C CA . LYS A 1 82 ? -10.355 11.100 14.262 1.00 97.06 82 LYS A CA 1
ATOM 584 C C . LYS A 1 82 ? -11.649 10.393 14.679 1.00 97.06 82 LYS A C 1
ATOM 586 O O . LYS A 1 82 ? -12.027 10.429 15.844 1.00 97.06 82 LYS A O 1
ATOM 591 N N . GLN A 1 83 ? -12.307 9.696 13.752 1.00 96.69 83 GLN A N 1
ATOM 592 C CA . GLN A 1 83 ? -13.527 8.947 14.060 1.00 96.69 83 GLN A CA 1
ATOM 593 C C . GLN A 1 83 ? -13.284 7.832 15.092 1.00 96.69 83 GLN A C 1
ATOM 595 O O . GLN A 1 83 ? -14.139 7.593 15.950 1.00 96.69 83 GLN A O 1
ATOM 600 N N . VAL A 1 84 ? -12.136 7.151 15.031 1.00 97.12 84 VAL A N 1
ATOM 601 C CA . VAL A 1 84 ? -11.751 6.122 16.011 1.00 97.12 84 VAL A CA 1
ATOM 602 C C . VAL A 1 84 ? -11.486 6.740 17.386 1.00 97.12 84 VAL A C 1
ATOM 604 O O . VAL A 1 84 ? -11.927 6.185 18.393 1.00 97.12 84 VAL A O 1
ATOM 607 N N . GLU A 1 85 ? -10.820 7.893 17.447 1.00 96.56 85 GLU A N 1
ATOM 608 C CA . GLU A 1 85 ? -10.566 8.624 18.697 1.00 96.56 85 GLU A CA 1
ATOM 609 C C . GLU A 1 85 ? -11.867 9.092 19.371 1.00 96.56 85 GLU A C 1
ATOM 611 O O . GLU A 1 85 ? -12.085 8.828 20.560 1.00 96.56 85 GLU A O 1
ATOM 616 N N . ASP A 1 86 ? -12.769 9.706 18.601 1.00 95.19 86 ASP A N 1
ATOM 617 C CA . ASP A 1 86 ? -14.079 10.159 19.082 1.00 95.19 86 ASP A CA 1
ATOM 618 C C . ASP A 1 86 ? -14.922 8.968 19.579 1.00 95.19 86 ASP A C 1
ATOM 620 O O . ASP A 1 86 ? -15.508 9.007 20.665 1.00 95.19 86 ASP A O 1
ATOM 624 N N . SER A 1 87 ? -14.926 7.860 18.825 1.00 94.56 87 SER A N 1
ATOM 625 C CA . SER A 1 87 ? -15.654 6.637 19.196 1.00 94.56 87 SER A CA 1
ATOM 626 C C . SER A 1 87 ? -15.111 6.000 20.476 1.00 94.56 87 SER A C 1
ATOM 628 O O . SER A 1 87 ? -15.889 5.541 21.313 1.00 94.56 87 SER A O 1
ATOM 630 N N . ASN A 1 88 ? -13.788 5.985 20.665 1.00 95.81 88 ASN A N 1
ATOM 631 C CA . ASN A 1 88 ? -13.174 5.464 21.885 1.00 95.81 88 ASN A CA 1
ATOM 632 C C . ASN A 1 88 ? -13.535 6.310 23.108 1.00 95.81 88 ASN A C 1
ATOM 634 O O . ASN A 1 88 ? -13.842 5.755 24.162 1.00 95.81 88 ASN A O 1
ATOM 638 N N . THR A 1 89 ? -13.565 7.634 22.962 1.00 95.69 89 THR A N 1
ATOM 639 C CA . THR A 1 89 ? -13.983 8.540 24.042 1.00 95.69 89 THR A CA 1
ATOM 640 C C . THR A 1 89 ? -15.433 8.271 24.445 1.00 95.69 89 THR A C 1
ATOM 642 O O . THR A 1 89 ? -15.719 8.043 25.621 1.00 95.69 89 THR A O 1
ATOM 645 N N . ALA A 1 90 ? -16.339 8.190 23.466 1.00 95.19 90 ALA A N 1
ATOM 646 C CA . ALA A 1 90 ? -17.745 7.877 23.713 1.00 95.19 90 ALA A CA 1
ATOM 647 C C . ALA A 1 90 ? -17.934 6.497 24.367 1.00 95.19 90 ALA A C 1
ATOM 649 O O . ALA A 1 90 ? -18.774 6.335 25.255 1.00 95.19 90 ALA A O 1
ATOM 650 N N . LYS A 1 91 ? -17.133 5.502 23.966 1.00 95.50 91 LYS A N 1
ATOM 651 C CA . LYS A 1 91 ? -17.158 4.162 24.559 1.00 95.50 91 LYS A CA 1
ATOM 652 C C . LYS A 1 91 ? -16.766 4.189 26.038 1.00 95.50 91 LYS A C 1
ATOM 654 O O . LYS A 1 91 ? -17.483 3.613 26.851 1.00 95.50 91 LYS A O 1
ATOM 659 N N . VAL A 1 92 ? -15.686 4.886 26.395 1.00 96.81 92 VAL A N 1
ATOM 660 C CA . VAL A 1 92 ? -15.238 5.015 27.794 1.00 96.81 92 VAL A CA 1
ATOM 661 C C . VAL A 1 92 ? -16.307 5.694 28.656 1.00 96.81 92 VAL A C 1
ATOM 663 O O . VAL A 1 92 ? -16.579 5.259 29.776 1.00 96.81 92 VAL A O 1
ATOM 666 N N . GLU A 1 93 ? -16.964 6.733 28.136 1.00 94.50 93 GLU A N 1
ATOM 667 C CA . GLU A 1 93 ? -18.071 7.382 28.846 1.00 94.50 93 GLU A CA 1
ATOM 668 C C . GLU A 1 93 ? -19.274 6.450 29.042 1.00 94.50 93 GLU A C 1
ATOM 670 O O . GLU A 1 93 ? -19.882 6.447 30.116 1.00 94.50 93 GLU A O 1
ATOM 675 N N . ALA A 1 94 ? -19.619 5.651 28.029 1.00 94.81 94 ALA A N 1
ATOM 676 C CA . ALA A 1 94 ? -20.701 4.676 28.117 1.00 94.81 94 ALA A CA 1
ATOM 677 C C . ALA A 1 94 ? -20.391 3.564 29.134 1.00 94.81 94 ALA A C 1
ATOM 679 O O . ALA A 1 94 ? -21.253 3.228 29.945 1.00 94.81 94 ALA A O 1
ATOM 680 N N . GLU A 1 95 ? -19.160 3.046 29.146 1.00 94.8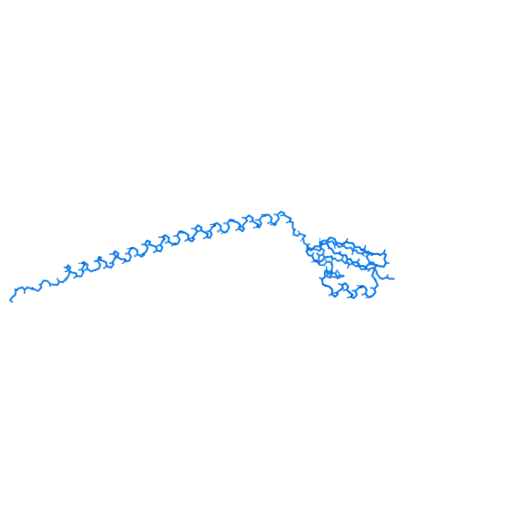1 95 GLU A N 1
ATOM 681 C CA . GLU A 1 95 ? -18.703 2.041 30.116 1.00 94.81 95 GLU A CA 1
ATOM 682 C C . GLU A 1 95 ? -18.782 2.565 31.555 1.00 94.81 95 GLU A C 1
ATOM 684 O O . GLU A 1 95 ? -19.247 1.857 32.448 1.00 94.81 95 GLU A O 1
ATOM 689 N N . LYS A 1 96 ? -18.413 3.833 31.785 1.00 95.00 96 LYS A N 1
ATOM 690 C CA . LYS A 1 96 ? -18.546 4.458 33.108 1.00 95.00 96 LYS A CA 1
ATOM 691 C C . LYS A 1 96 ? -20.007 4.553 33.553 1.00 95.00 96 LYS A C 1
ATOM 693 O O . LYS A 1 96 ? -20.323 4.182 34.681 1.00 95.00 96 LYS A O 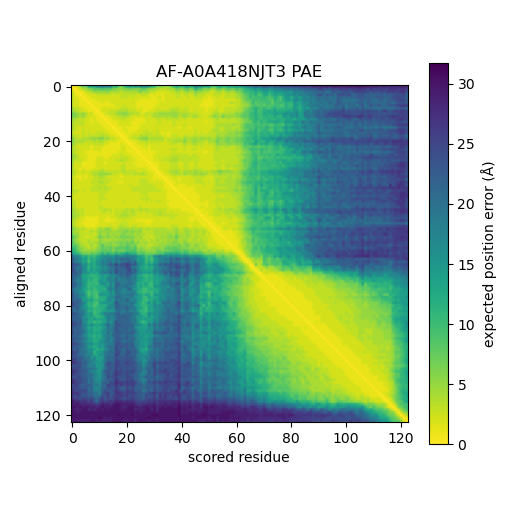1
ATOM 698 N N . LYS A 1 97 ? -20.902 5.011 32.670 1.00 95.12 97 LYS A N 1
ATOM 699 C CA . LYS A 1 97 ? -22.342 5.108 32.975 1.00 95.12 97 LYS A CA 1
ATOM 700 C C . LYS A 1 97 ? -22.956 3.741 33.270 1.00 95.12 97 LYS A C 1
ATOM 702 O O . LYS A 1 97 ? -23.783 3.638 34.170 1.00 95.12 97 LYS A O 1
ATOM 707 N N . LEU A 1 98 ? -22.541 2.702 32.543 1.00 94.44 98 LEU A N 1
ATOM 708 C CA . LEU A 1 98 ? -22.986 1.333 32.792 1.00 94.44 98 LEU A CA 1
ATOM 709 C C . LEU A 1 98 ? -22.542 0.852 34.181 1.00 94.44 98 LEU A C 1
ATOM 711 O O . LEU A 1 98 ? -23.370 0.365 34.945 1.00 94.44 98 LEU A O 1
ATOM 715 N N . ALA A 1 99 ? -21.273 1.066 34.539 1.00 95.19 99 ALA A N 1
ATOM 716 C CA . ALA A 1 99 ? -20.743 0.682 35.847 1.00 95.19 99 ALA A CA 1
ATOM 717 C C . ALA A 1 99 ? -21.435 1.415 37.012 1.00 95.19 99 ALA A C 1
ATOM 719 O O . ALA A 1 99 ? -21.647 0.833 38.078 1.00 95.19 99 ALA A O 1
ATOM 720 N N . ASP A 1 100 ? -21.787 2.690 36.831 1.00 94.81 100 ASP A N 1
ATOM 721 C CA . ASP A 1 100 ? -22.527 3.456 37.837 1.00 94.81 100 ASP A CA 1
ATOM 722 C C . ASP A 1 100 ? -23.974 2.940 37.982 1.00 94.81 100 ASP A C 1
ATOM 724 O O . ASP A 1 100 ? -24.434 2.719 39.105 1.00 94.81 100 ASP A O 1
ATOM 728 N N . ALA A 1 101 ? -24.657 2.639 36.870 1.00 94.38 101 ALA A N 1
ATOM 729 C CA . ALA A 1 101 ? -26.006 2.064 36.882 1.00 94.38 101 ALA A CA 1
ATOM 730 C C . ALA A 1 101 ? -26.056 0.658 37.514 1.00 94.38 101 ALA A C 1
ATOM 732 O O . ALA A 1 101 ? -26.999 0.326 38.233 1.00 94.38 101 ALA A O 1
ATOM 733 N N . GLU A 1 102 ? -25.034 -0.175 37.295 1.00 94.75 102 GLU A N 1
ATOM 734 C CA . GLU A 1 102 ? -24.925 -1.494 37.932 1.00 94.75 102 GLU A CA 1
ATOM 735 C C . GLU A 1 102 ? -24.816 -1.392 39.460 1.00 94.75 102 GLU A C 1
ATOM 737 O O . GLU A 1 102 ? -25.460 -2.158 40.183 1.00 94.75 102 GLU A O 1
ATOM 742 N N . LYS A 1 103 ? -24.055 -0.415 39.974 1.00 94.44 103 LYS A N 1
ATOM 743 C CA . LYS A 1 103 ? -23.956 -0.161 41.421 1.00 94.44 103 LYS A CA 1
ATOM 744 C C . LYS A 1 103 ? -25.283 0.304 42.011 1.00 94.44 103 LYS A C 1
ATOM 746 O O . LYS A 1 103 ? -25.647 -0.146 43.097 1.00 94.44 103 LYS A O 1
ATOM 751 N N . GLU A 1 104 ? -25.998 1.183 41.313 1.00 94.25 104 GLU A N 1
ATOM 752 C CA . GLU A 1 104 ? -27.311 1.669 41.745 1.00 94.25 104 GLU A CA 1
ATOM 753 C C . GLU A 1 104 ? -28.339 0.530 41.794 1.00 94.25 104 GLU A C 1
ATOM 755 O O . GLU A 1 104 ? -29.000 0.338 42.815 1.00 94.25 104 GLU A O 1
ATOM 760 N N . ASN A 1 105 ? -28.395 -0.309 40.756 1.00 89.75 105 ASN A N 1
ATOM 761 C CA . ASN A 1 105 ? -29.263 -1.488 40.736 1.00 89.75 105 ASN A CA 1
ATOM 762 C C . ASN A 1 105 ? -28.941 -2.474 41.868 1.00 89.75 105 ASN A C 1
ATOM 764 O O . ASN A 1 105 ? -29.855 -3.011 42.500 1.00 89.75 105 ASN A O 1
ATOM 768 N N . ALA A 1 106 ? -27.659 -2.696 42.171 1.00 94.19 106 ALA A N 1
ATOM 769 C CA . ALA A 1 106 ? -27.257 -3.537 43.296 1.00 94.19 106 ALA A CA 1
ATOM 770 C C . ALA A 1 106 ? -27.704 -2.949 44.649 1.00 94.19 106 ALA A C 1
ATOM 772 O O . ALA A 1 106 ? -28.125 -3.695 45.536 1.00 94.19 106 ALA A O 1
ATOM 773 N N . ALA A 1 107 ? -27.641 -1.624 44.817 1.00 93.94 107 ALA A N 1
ATOM 774 C CA . ALA A 1 107 ? -28.114 -0.946 46.023 1.00 93.94 107 ALA A CA 1
ATOM 775 C C . ALA A 1 107 ? -29.642 -1.037 46.173 1.00 93.94 107 ALA A C 1
ATOM 777 O O . ALA A 1 107 ? -30.130 -1.381 47.250 1.00 93.94 107 ALA A O 1
ATOM 778 N N . LEU A 1 108 ? -30.389 -0.797 45.092 1.00 92.88 108 LEU A N 1
ATOM 779 C CA . LEU A 1 108 ? -31.849 -0.919 45.070 1.00 92.88 108 LEU A CA 1
ATOM 780 C C . LEU A 1 108 ? -32.304 -2.354 45.359 1.00 92.88 108 LEU A C 1
ATOM 782 O O . LEU A 1 108 ? -33.228 -2.554 46.143 1.00 92.88 108 LEU A O 1
ATOM 786 N N . THR A 1 109 ? -31.619 -3.356 44.798 1.00 92.88 109 THR A N 1
ATOM 787 C CA . THR A 1 109 ? -31.913 -4.777 45.060 1.00 92.88 109 THR A CA 1
ATOM 788 C C . THR A 1 109 ? -31.815 -5.095 46.554 1.00 92.88 109 THR A C 1
ATOM 790 O O . THR A 1 109 ? -32.738 -5.680 47.116 1.00 92.88 109 THR A O 1
ATOM 793 N N . LYS A 1 110 ? -30.754 -4.628 47.231 1.00 93.06 110 LYS A N 1
ATOM 794 C CA . LYS A 1 110 ? -30.599 -4.806 48.686 1.00 93.06 110 LYS A CA 1
ATOM 795 C C . LYS A 1 110 ? -31.708 -4.122 49.488 1.00 93.06 110 LYS A C 1
ATOM 797 O O . LYS A 1 110 ? -32.216 -4.709 50.437 1.00 93.06 110 LYS A O 1
ATOM 802 N N . GLN A 1 111 ? -32.109 -2.906 49.109 1.00 91.75 111 GLN A N 1
ATOM 803 C CA . GLN A 1 111 ? -33.210 -2.203 49.785 1.00 91.75 111 GLN A CA 1
ATOM 804 C C . GLN A 1 111 ? -34.543 -2.945 49.634 1.00 91.75 111 GLN A C 1
ATOM 806 O O . GLN A 1 111 ? -35.307 -3.049 50.593 1.00 91.75 111 GLN A O 1
ATOM 811 N N . VAL A 1 112 ? -34.824 -3.491 48.447 1.00 90.31 112 VAL A N 1
ATOM 812 C CA . VAL A 1 112 ? -36.029 -4.297 48.215 1.00 90.31 112 VAL A CA 1
ATOM 813 C C . VAL A 1 112 ? -36.008 -5.568 49.069 1.00 90.31 112 VAL A C 1
ATOM 815 O O . VAL A 1 112 ? -37.023 -5.891 49.683 1.00 90.31 112 VAL A O 1
ATOM 818 N N . GLU A 1 113 ? -34.873 -6.264 49.174 1.00 90.31 113 GLU A N 1
ATOM 819 C CA . GLU A 1 113 ? -34.723 -7.435 50.057 1.00 90.31 113 GLU A CA 1
ATOM 820 C C . GLU A 1 113 ? -34.955 -7.094 51.540 1.00 90.31 113 GLU A C 1
ATOM 822 O O . GLU A 1 113 ? -35.608 -7.853 52.257 1.00 90.31 113 GLU A O 1
ATOM 827 N N . GLU A 1 114 ? -34.464 -5.947 52.016 1.00 88.81 114 GLU A N 1
ATOM 828 C CA . GLU A 1 114 ? -34.698 -5.491 53.393 1.00 88.81 114 GLU A CA 1
ATOM 829 C C . GLU A 1 114 ? -36.173 -5.180 53.670 1.00 88.81 114 GLU A C 1
ATOM 831 O O . GLU A 1 114 ? -36.689 -5.555 54.722 1.00 88.81 114 GLU A O 1
ATOM 836 N N . LEU A 1 115 ? -36.870 -4.540 52.727 1.00 85.81 115 LEU A N 1
ATOM 837 C CA . LEU A 1 115 ? -38.288 -4.184 52.865 1.00 85.81 115 LEU A CA 1
ATOM 838 C C . LEU A 1 115 ? -39.239 -5.376 52.682 1.00 85.81 115 LEU A C 1
ATOM 840 O O . LEU A 1 115 ? -40.365 -5.345 53.177 1.00 85.81 115 LEU A O 1
ATOM 844 N N . THR A 1 116 ? -38.805 -6.415 51.968 1.00 85.06 116 THR A N 1
ATOM 845 C CA . THR A 1 116 ? -39.593 -7.635 51.719 1.00 85.06 116 THR A CA 1
ATOM 846 C C . THR A 1 116 ? -39.298 -8.759 52.708 1.00 85.06 116 THR A C 1
ATOM 848 O O . THR A 1 116 ? -39.982 -9.787 52.676 1.00 85.06 116 THR A O 1
ATOM 851 N N . LYS A 1 117 ? -38.344 -8.571 53.633 1.00 80.88 117 LYS A N 1
ATOM 852 C CA . LYS A 1 117 ? -38.160 -9.494 54.756 1.00 80.88 117 LYS A CA 1
ATOM 853 C C . LYS A 1 117 ? -39.464 -9.583 55.557 1.00 80.88 117 LYS A C 1
ATOM 855 O O . LYS A 1 117 ? -39.976 -8.549 55.995 1.00 80.88 117 LYS A O 1
ATOM 860 N N . PRO A 1 118 ? -40.019 -10.792 55.767 1.00 66.50 118 PRO A N 1
ATOM 861 C CA . PRO A 1 118 ? -41.213 -10.944 56.578 1.00 66.50 118 PRO A CA 1
ATOM 862 C C . PRO A 1 118 ? -40.917 -10.396 57.973 1.00 66.50 118 PRO A C 1
ATOM 864 O O . PRO A 1 118 ? -39.910 -10.745 58.586 1.00 66.50 118 PRO A O 1
ATOM 867 N N . ALA A 1 119 ? -41.785 -9.510 58.462 1.00 62.50 119 ALA A N 1
ATOM 868 C CA . ALA A 1 119 ? -41.766 -9.108 59.855 1.00 62.50 119 ALA A CA 1
ATOM 869 C C . ALA A 1 119 ? -42.045 -10.365 60.685 1.00 62.50 119 ALA A C 1
ATOM 871 O O . ALA A 1 119 ? -43.205 -10.761 60.828 1.00 62.50 119 ALA A O 1
ATOM 872 N N . ASP A 1 120 ? -40.986 -11.010 61.182 1.00 57.44 120 ASP A N 1
ATOM 873 C CA . ASP A 1 120 ? -41.100 -12.021 62.221 1.00 57.44 120 ASP A CA 1
ATOM 874 C C . ASP A 1 120 ? -41.804 -11.352 63.396 1.00 57.44 120 ASP A C 1
ATOM 876 O O . ASP A 1 120 ? -41.272 -10.505 64.122 1.00 57.44 120 ASP A O 1
ATOM 880 N N . LYS A 1 121 ? -43.097 -11.661 63.471 1.00 49.88 121 LYS A N 1
ATOM 881 C CA . LYS A 1 121 ? -44.004 -11.218 64.507 1.00 49.88 121 LYS A CA 1
ATOM 882 C C . LYS A 1 121 ? -43.366 -11.597 65.832 1.00 49.88 121 LYS A C 1
ATOM 884 O O . LYS A 1 121 ? -43.104 -12.769 66.079 1.00 49.88 121 LYS A O 1
ATOM 889 N N . LYS A 1 122 ? -43.205 -10.595 66.698 1.00 50.91 122 LYS A N 1
ATOM 890 C CA . LYS A 1 122 ? -43.246 -10.791 68.148 1.00 50.91 122 LYS A CA 1
ATOM 891 C C . LYS A 1 122 ? -44.370 -11.791 68.457 1.00 50.91 122 LYS A C 1
ATOM 893 O O . LYS A 1 122 ? -45.545 -11.470 68.274 1.00 50.91 122 LYS A O 1
ATOM 898 N N . SER A 1 123 ? -44.014 -12.994 68.876 1.00 45.50 123 SER A N 1
ATOM 899 C CA . SER A 1 123 ? -44.864 -13.935 69.603 1.00 45.50 123 SER A CA 1
ATOM 900 C C . SER A 1 123 ? -44.018 -14.540 70.703 1.00 45.50 123 SER A C 1
ATOM 902 O O . SER A 1 123 ? -42.838 -14.839 70.417 1.00 45.50 123 SER A O 1
#

Secondary structure (DSSP, 8-state):
--EEEEEE-SSS-EEEEETTEEEEE-TT-EEEEEE--HHHHHHHHHTSSEEETHHHHHHHTSPP--HHHHHHHHHHHHHHHHHHHHHHHHHHHHHHHHHHHHHHHHHHHHHHHHHHS------

Mean predicted aligned error: 12.26 Å

Organism: NCBI:txid2306995

Solvent-accessible surface area (backbone atoms only — not comparable to full-atom values): 6975 Å² total; per-residue (Å²): 129,58,66,37,38,38,17,26,70,35,99,50,70,45,78,46,67,35,78,93,44,78,42,80,32,46,52,60,36,67,46,63,77,47,37,42,48,74,66,44,49,53,52,48,60,72,65,70,40,46,28,52,55,74,52,13,56,56,53,60,67,48,77,76,88,48,70,68,58,54,54,51,51,52,52,50,52,55,52,50,52,51,52,52,54,55,50,51,53,54,48,54,55,51,54,50,52,50,57,52,51,52,52,51,52,54,52,52,52,52,52,50,53,64,73,65,50,76,78,79,69,93,122

Nearest PDB structures (foldseek):
  6jeo-assembly1_dD  TM=4.850E-01  e=8.266E-01  Nostoc sp. PCC 7120 = FACHB-418
  6ly5-assembly1_d  TM=4.712E-01  e=1.352E+00  Chaetoceros neogracilis
  6lu1-assembly1_D  TM=4.767E-01  e=2.661E+00  Thermosynechococcus vestitus BP-1
  8awo-assembly1_A  TM=6.086E-01  e=8.565E+00  Thermotoga maritima

Foldseek 3Di:
DDFWKKFFQDPAWDWQQAPVGIDIAGHGRIDRGGHHDPVSVVVVVVVVRMDTDPRSVVSNPDDPPDVVNVVVVVVVVVVVVVVVVVVVVVVVVVVVVVVVVVVVVVVVVVVVVVVPPPPPDDD

pLDDT: mean 88.95, std 10.66, range [45.5, 97.5]

Sequence (123 aa):
MAKHTITNTSGGPRMVNTTTGAVMLKAGETRDDLELSDAELKSAKGTDWFAFGARAAKAAAAEPVNAGDLDALTKQVAALTKQVEDSNTAKVEAEKKLADAEKENAALTKQVEELTKPADKKS